Protein AF-A0A1Z4V1T2-F1 (afdb_monomer_lite)

Organism: NCBI:txid1973481

Structure (mmCIF, N/CA/C/O backbone):
data_AF-A0A1Z4V1T2-F1
#
_entry.id   AF-A0A1Z4V1T2-F1
#
loop_
_atom_site.group_PDB
_atom_site.id
_atom_site.type_symbol
_atom_site.label_atom_id
_atom_site.label_alt_id
_atom_site.label_comp_id
_atom_site.label_asym_id
_atom_site.label_entity_id
_atom_site.label_seq_id
_atom_site.pdbx_PDB_ins_code
_atom_site.Cartn_x
_atom_site.Cartn_y
_atom_site.Cartn_z
_atom_site.occupancy
_atom_site.B_iso_or_equiv
_atom_site.auth_seq_id
_atom_site.auth_comp_id
_atom_site.auth_asym_id
_atom_site.auth_atom_id
_atom_site.pdbx_PDB_model_num
ATOM 1 N N . MET A 1 1 ? -1.723 12.508 -2.563 1.00 65.19 1 MET A N 1
ATOM 2 C CA . MET A 1 1 ? -2.123 13.265 -1.363 1.00 65.19 1 MET A CA 1
ATOM 3 C C . MET A 1 1 ? -2.205 12.273 -0.220 1.00 65.19 1 MET A C 1
ATOM 5 O O . MET A 1 1 ? -2.875 11.263 -0.395 1.00 65.19 1 MET A O 1
A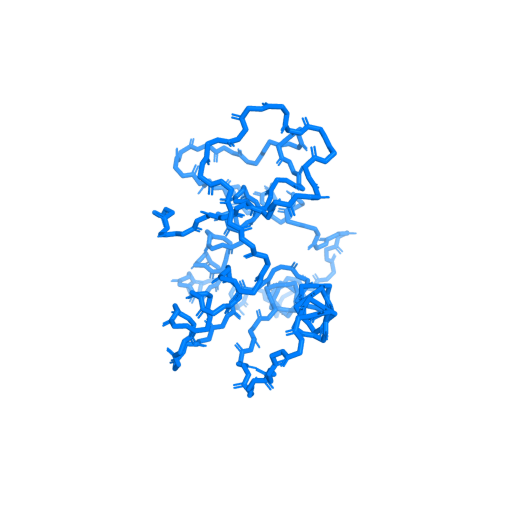TOM 9 N N . LEU A 1 2 ? -1.502 12.518 0.887 1.00 84.00 2 LEU A N 1
ATOM 10 C CA . LEU A 1 2 ? -1.651 11.725 2.109 1.00 84.00 2 LEU A CA 1
ATOM 11 C C . LEU A 1 2 ? -2.964 12.126 2.789 1.00 84.00 2 LEU A C 1
ATOM 13 O O . LEU A 1 2 ? -3.196 13.315 2.993 1.00 84.00 2 LEU A O 1
ATOM 17 N N . ILE A 1 3 ? -3.820 11.151 3.088 1.00 86.12 3 ILE A N 1
ATOM 18 C CA . ILE A 1 3 ? -5.130 11.388 3.720 1.00 86.12 3 ILE A CA 1
ATOM 19 C C . ILE A 1 3 ? -5.161 10.974 5.190 1.00 86.12 3 ILE A C 1
ATOM 21 O O . ILE A 1 3 ? -5.968 11.495 5.953 1.00 86.12 3 ILE A O 1
ATOM 25 N N . TYR A 1 4 ? -4.293 10.041 5.581 1.00 91.12 4 TYR A N 1
ATOM 26 C CA . TYR A 1 4 ? -4.231 9.508 6.930 1.00 91.12 4 TYR A CA 1
ATOM 27 C C . TYR A 1 4 ? -2.861 8.882 7.186 1.00 91.12 4 TYR A C 1
ATOM 29 O O . TYR A 1 4 ? -2.381 8.086 6.381 1.00 91.12 4 TYR A O 1
ATOM 37 N N . GLU A 1 5 ? -2.259 9.237 8.314 1.00 91.19 5 GLU A N 1
ATOM 38 C CA . GLU A 1 5 ? -1.092 8.586 8.903 1.00 91.19 5 GLU A CA 1
ATOM 39 C C . GLU A 1 5 ? -1.284 8.637 10.420 1.00 91.19 5 GLU A C 1
ATOM 41 O O . GLU A 1 5 ? -1.752 9.643 10.961 1.00 91.19 5 GLU A O 1
ATOM 46 N N . GLY A 1 6 ? -0.985 7.537 11.101 1.00 89.81 6 GLY A N 1
ATOM 47 C CA . GLY A 1 6 ? -1.229 7.405 12.527 1.00 89.81 6 GLY A CA 1
ATOM 48 C C . GLY A 1 6 ? -0.127 6.612 13.205 1.00 89.81 6 GLY A C 1
ATOM 49 O O . GLY A 1 6 ? 0.433 5.685 12.625 1.00 89.81 6 GLY A O 1
ATOM 50 N N . PHE A 1 7 ? 0.168 6.980 14.449 1.00 89.06 7 PHE A N 1
ATOM 51 C CA . PHE A 1 7 ? 1.256 6.406 15.230 1.00 89.06 7 PHE A CA 1
ATOM 52 C C . PHE A 1 7 ? 0.715 5.855 16.547 1.00 89.06 7 PHE A C 1
ATOM 54 O O . PHE A 1 7 ? -0.023 6.537 17.265 1.00 89.06 7 PHE A O 1
ATOM 61 N N . CYS A 1 8 ? 1.048 4.597 16.840 1.00 87.00 8 CYS A N 1
ATOM 62 C CA . CYS A 1 8 ? 0.552 3.898 18.020 1.00 87.00 8 CYS A CA 1
ATOM 63 C C . CYS A 1 8 ? 1.370 4.256 19.265 1.00 87.00 8 CYS A C 1
ATOM 65 O O . CYS A 1 8 ? 2.599 4.165 19.248 1.00 87.00 8 CYS A O 1
ATOM 67 N N . ASP A 1 9 ? 0.682 4.581 20.360 1.00 77.75 9 ASP A N 1
ATOM 68 C CA . ASP A 1 9 ? 1.290 4.695 21.688 1.00 77.75 9 ASP A CA 1
ATOM 69 C C . ASP A 1 9 ? 1.890 3.341 22.130 1.00 77.75 9 ASP A C 1
ATOM 71 O O . ASP A 1 9 ? 1.293 2.286 21.899 1.00 77.75 9 ASP A O 1
ATOM 75 N N . GLY A 1 10 ? 3.088 3.353 22.719 1.00 63.25 10 GLY A N 1
ATOM 76 C CA . GLY A 1 10 ? 3.754 2.160 23.265 1.00 63.25 10 GLY A CA 1
ATOM 77 C C . GLY A 1 10 ? 4.599 1.306 22.305 1.00 63.25 10 GLY A C 1
ATOM 78 O O . GLY A 1 10 ? 5.270 0.395 22.777 1.00 63.25 10 GLY A O 1
ATOM 79 N N . ASN A 1 11 ? 4.635 1.603 20.999 1.00 55.66 11 ASN A N 1
ATOM 80 C CA . ASN A 1 11 ? 5.498 0.913 20.014 1.00 55.66 11 ASN A CA 1
ATOM 81 C C . ASN A 1 11 ? 6.464 1.860 19.275 1.00 55.66 11 ASN A C 1
ATOM 83 O O . ASN A 1 11 ? 7.060 1.501 18.261 1.00 55.66 11 ASN A O 1
ATOM 87 N N . SER A 1 12 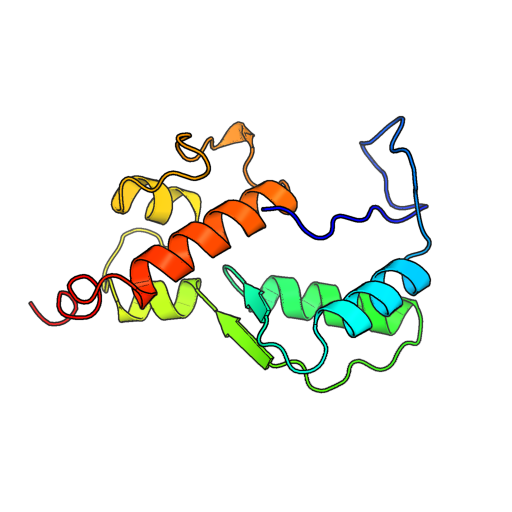? 6.667 3.073 19.790 1.00 52.88 12 SER A N 1
ATOM 88 C CA . SER A 1 12 ? 7.562 4.086 19.220 1.00 52.88 12 SER A CA 1
ATOM 89 C C . SER A 1 12 ? 9.037 3.845 19.576 1.00 52.88 12 SER A C 1
ATOM 91 O O . SER A 1 12 ? 9.748 4.773 19.973 1.00 52.88 12 SER A O 1
ATOM 93 N N . HIS A 1 13 ? 9.527 2.607 19.455 1.00 46.88 13 HIS A N 1
ATOM 94 C CA . HIS A 1 13 ? 10.964 2.343 19.537 1.00 46.88 13 HIS A CA 1
ATOM 95 C C . HIS A 1 13 ? 11.652 3.012 18.337 1.00 46.88 13 HIS A C 1
ATOM 97 O O . HIS A 1 13 ? 11.670 2.475 17.237 1.00 46.88 13 HIS A O 1
ATOM 103 N N . GLY A 1 14 ? 12.177 4.221 18.549 1.00 51.53 14 GLY A N 1
ATOM 104 C CA . GLY A 1 14 ? 12.932 4.988 17.551 1.00 51.53 14 GLY A CA 1
ATOM 105 C C . GLY A 1 14 ? 12.342 6.353 17.197 1.00 51.53 14 GLY A C 1
ATOM 106 O O . GLY A 1 14 ? 13.077 7.207 16.712 1.00 51.53 14 GLY A O 1
ATOM 107 N N . PHE A 1 15 ? 11.069 6.614 17.511 1.00 54.38 15 PHE A N 1
ATOM 108 C CA . PHE A 1 15 ? 10.454 7.921 17.273 1.00 54.38 15 PHE A CA 1
ATOM 109 C C . PHE A 1 15 ? 10.234 8.664 18.593 1.00 54.38 15 PHE A C 1
ATOM 111 O O . PHE A 1 15 ? 9.165 8.617 19.200 1.00 54.38 15 PHE A O 1
ATOM 118 N N . GLN A 1 16 ? 11.279 9.347 19.058 1.00 47.94 16 GLN A N 1
ATOM 119 C CA . GLN A 1 16 ? 11.137 10.347 20.115 1.00 47.94 16 GLN A CA 1
ATOM 120 C C . GLN A 1 16 ? 10.375 11.553 19.532 1.00 47.94 16 GLN A C 1
ATOM 122 O O . GLN A 1 16 ? 10.734 12.040 18.465 1.00 47.94 16 GLN A O 1
ATOM 127 N N . ASN A 1 17 ? 9.344 12.039 20.231 1.00 55.94 17 ASN A N 1
ATOM 128 C CA . ASN A 1 17 ? 8.542 13.226 19.873 1.00 55.94 17 ASN A CA 1
ATOM 129 C C . ASN A 1 17 ? 7.542 13.081 18.709 1.00 55.94 17 ASN A C 1
ATOM 131 O O . ASN A 1 17 ? 7.335 14.032 17.953 1.00 55.94 17 ASN A O 1
ATOM 135 N N . VAL A 1 18 ? 6.860 11.942 18.576 1.00 63.31 18 VAL A N 1
ATOM 136 C CA . VAL A 1 18 ? 5.671 11.888 17.708 1.00 63.31 18 VAL A CA 1
ATOM 137 C C . VAL A 1 18 ? 4.502 12.571 18.411 1.00 63.31 18 VAL A C 1
ATOM 139 O O . VAL A 1 18 ? 4.031 12.113 19.450 1.00 63.31 18 VAL A O 1
ATOM 142 N N . LEU A 1 19 ? 4.035 13.685 17.851 1.00 63.28 19 LEU A N 1
ATOM 143 C CA . LEU A 1 19 ? 2.797 14.331 18.282 1.00 63.28 19 LEU A CA 1
ATOM 144 C C . LEU A 1 19 ? 1.593 13.481 17.838 1.00 63.28 19 LEU A C 1
ATOM 146 O O . LEU A 1 19 ? 1.631 12.857 16.782 1.00 63.28 19 LEU A O 1
ATOM 150 N N . ASN A 1 20 ? 0.503 13.498 18.612 1.00 72.75 20 ASN A N 1
ATOM 151 C CA . ASN A 1 20 ? -0.763 12.810 18.302 1.00 72.75 20 ASN A CA 1
ATOM 152 C C . ASN A 1 20 ? -0.702 11.271 18.284 1.00 72.75 20 ASN A C 1
ATOM 154 O O . ASN A 1 20 ? -1.362 10.634 17.458 1.00 72.75 20 ASN A O 1
ATOM 158 N N . LEU A 1 21 ? 0.041 10.668 19.216 1.00 85.25 21 LEU A N 1
ATOM 159 C CA . LEU A 1 21 ? -0.057 9.230 19.474 1.00 85.25 21 LEU A CA 1
ATOM 160 C C . LEU A 1 21 ? -1.501 8.843 19.819 1.00 85.25 21 LEU A C 1
ATOM 162 O O . LEU A 1 21 ? -2.182 9.522 20.591 1.00 85.25 21 LEU A O 1
ATOM 166 N N . LYS A 1 22 ? -1.962 7.734 19.247 1.00 90.44 22 LYS A N 1
ATOM 167 C CA . LYS A 1 22 ? -3.277 7.152 19.525 1.00 90.44 22 LYS A CA 1
ATOM 168 C C . LYS A 1 22 ? -3.108 5.705 19.960 1.00 90.44 22 LYS A C 1
ATOM 170 O O . LYS A 1 22 ? -2.127 5.049 19.616 1.00 90.44 22 LYS A O 1
ATOM 175 N N . SER A 1 23 ? -4.083 5.178 20.694 1.00 92.62 23 SER A N 1
ATOM 176 C CA . SER A 1 23 ? -4.102 3.741 20.976 1.00 92.62 23 SER A CA 1
ATOM 177 C C . SER A 1 23 ? -4.253 2.947 19.672 1.00 92.62 23 SER A C 1
ATOM 179 O O . SER A 1 23 ? -4.936 3.403 18.749 1.00 92.62 23 SER A O 1
ATOM 181 N N . LEU A 1 24 ? -3.697 1.732 19.614 1.00 93.88 24 LEU A N 1
ATOM 182 C CA . LEU A 1 24 ? -3.882 0.836 18.465 1.00 93.88 24 LEU A CA 1
ATOM 183 C C . LEU A 1 24 ? -5.369 0.646 18.137 1.00 93.88 24 LEU A C 1
ATOM 185 O O . LEU A 1 24 ? -5.768 0.701 16.980 1.00 93.88 24 LEU A O 1
ATOM 189 N N . LYS A 1 25 ? -6.214 0.503 19.165 1.00 95.38 25 LYS A N 1
ATOM 190 C CA . LYS A 1 25 ? -7.662 0.343 18.991 1.00 95.38 25 LYS A CA 1
ATOM 191 C C . LYS A 1 25 ? -8.293 1.553 18.300 1.00 95.38 25 LYS A C 1
ATOM 193 O O . LYS A 1 25 ? -9.136 1.377 17.423 1.00 95.38 25 LYS A O 1
ATOM 198 N N . THR A 1 26 ? -7.881 2.766 18.671 1.00 95.38 26 THR A N 1
ATOM 199 C CA . THR A 1 26 ? -8.354 4.005 18.037 1.00 95.38 26 THR A CA 1
ATOM 200 C C . THR A 1 26 ? -7.923 4.064 16.575 1.00 95.38 26 THR A C 1
ATOM 202 O O . THR A 1 26 ? -8.766 4.298 15.716 1.00 95.38 26 THR A O 1
ATOM 205 N N . LEU A 1 27 ? -6.648 3.785 16.286 1.00 95.50 27 LEU A N 1
ATOM 206 C CA . LEU A 1 27 ? -6.115 3.787 14.920 1.00 95.50 27 LEU A CA 1
ATOM 207 C C . LEU A 1 27 ? -6.836 2.784 14.019 1.00 95.50 27 LEU A C 1
ATOM 209 O O . LEU A 1 27 ? -7.236 3.128 12.914 1.00 95.50 27 LEU A O 1
ATOM 213 N N . LEU A 1 28 ? -7.052 1.558 14.500 1.00 95.44 28 LEU A N 1
ATOM 214 C CA . LEU A 1 28 ? -7.746 0.527 13.727 1.00 95.44 28 LEU A CA 1
ATOM 215 C C . LEU A 1 28 ? -9.229 0.852 13.519 1.00 95.44 28 LEU A C 1
ATOM 217 O O . LEU A 1 28 ? -9.772 0.553 12.461 1.00 95.44 28 LEU A O 1
ATOM 221 N N . THR A 1 29 ? -9.880 1.496 14.493 1.00 95.50 29 THR A N 1
ATOM 222 C CA . THR A 1 29 ? -11.271 1.956 14.338 1.00 95.50 29 THR A CA 1
ATOM 223 C C . THR A 1 29 ? -11.368 3.043 13.264 1.00 95.50 29 THR A C 1
ATOM 225 O O . THR A 1 29 ? -12.218 2.956 12.385 1.00 95.50 29 THR A O 1
ATOM 228 N N . GLU A 1 30 ? -10.468 4.031 13.286 1.00 95.25 30 GLU A N 1
ATOM 229 C CA . GLU A 1 30 ? -10.399 5.077 12.255 1.00 95.25 30 GLU A CA 1
ATOM 230 C C . GLU A 1 30 ? -10.055 4.493 10.879 1.00 95.25 30 GLU A C 1
ATOM 232 O O . GLU A 1 30 ? -10.666 4.862 9.878 1.00 95.25 30 GLU A O 1
ATOM 237 N N . PHE A 1 31 ? -9.118 3.542 10.832 1.00 94.69 31 PHE A N 1
ATOM 238 C CA . PHE A 1 31 ? -8.766 2.809 9.621 1.00 94.69 31 PHE A CA 1
ATOM 239 C C . PHE A 1 31 ? -9.989 2.128 9.001 1.00 94.69 31 PHE A C 1
ATOM 241 O O . PHE A 1 31 ? -10.224 2.324 7.812 1.00 94.69 31 PHE A O 1
ATOM 248 N N . LEU A 1 32 ? -10.798 1.400 9.786 1.00 94.88 32 LEU A N 1
ATOM 249 C CA . LEU A 1 32 ? -12.024 0.759 9.291 1.00 94.88 32 LEU A CA 1
ATOM 250 C C . LEU A 1 32 ? -12.979 1.768 8.647 1.00 94.88 32 LEU A C 1
ATOM 252 O O . LEU A 1 32 ? -13.468 1.514 7.553 1.00 94.88 32 LEU A O 1
ATOM 256 N N . THR A 1 33 ? -13.196 2.925 9.279 1.00 93.94 33 THR A N 1
ATOM 257 C CA . THR A 1 33 ? -14.026 4.000 8.708 1.00 93.94 33 THR A CA 1
ATOM 258 C C . THR A 1 33 ? -13.455 4.531 7.392 1.00 93.94 33 THR A C 1
ATOM 260 O O . THR A 1 33 ? -14.196 4.894 6.483 1.00 93.94 33 THR A O 1
ATOM 263 N N . ILE A 1 34 ? -12.128 4.587 7.258 1.00 93.44 34 ILE A N 1
ATOM 264 C CA . ILE A 1 34 ? -11.482 5.066 6.033 1.00 93.44 34 ILE A CA 1
ATOM 265 C C . ILE A 1 34 ? -11.620 4.053 4.899 1.00 93.44 34 ILE A C 1
ATOM 267 O O . ILE A 1 34 ? -11.824 4.478 3.760 1.00 93.44 34 ILE A O 1
ATOM 271 N N . VAL A 1 35 ? -11.481 2.755 5.179 1.00 93.31 35 VAL A N 1
ATOM 272 C CA . VAL A 1 35 ? -11.464 1.691 4.158 1.00 93.31 35 VAL A CA 1
ATOM 273 C C . VAL A 1 35 ? -12.830 1.066 3.884 1.00 93.31 35 VAL A C 1
ATOM 275 O O . VAL A 1 35 ? -12.934 0.216 3.005 1.00 93.31 35 VAL A O 1
ATOM 278 N N . GLU A 1 36 ? -13.870 1.481 4.604 1.00 91.88 36 GLU A N 1
ATOM 279 C CA . GLU A 1 36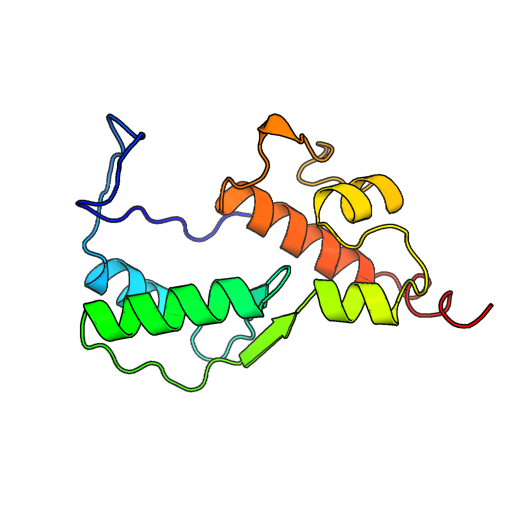 ? -15.244 1.033 4.380 1.00 91.88 36 GLU A CA 1
ATOM 280 C C . GLU A 1 36 ? -15.638 1.180 2.899 1.00 91.88 36 GLU A C 1
ATOM 282 O O . GLU A 1 36 ? -15.443 2.237 2.294 1.00 91.88 36 GLU A O 1
ATOM 287 N N . GLU A 1 37 ? -16.129 0.078 2.316 1.00 90.38 37 GLU A N 1
ATOM 288 C CA . GLU A 1 37 ? -16.523 -0.053 0.901 1.00 90.38 37 GLU A CA 1
ATOM 289 C C . GLU A 1 37 ? -15.421 0.282 -0.124 1.00 90.38 37 GLU A C 1
ATOM 291 O O . GLU A 1 37 ? -15.698 0.556 -1.294 1.00 90.38 37 GLU A O 1
ATOM 296 N N . LYS A 1 38 ? -14.149 0.244 0.288 1.00 92.75 38 LYS A N 1
ATOM 297 C CA . LYS A 1 38 ? -13.006 0.507 -0.590 1.00 92.75 38 LYS A CA 1
ATOM 298 C C . LYS A 1 38 ? -12.114 -0.709 -0.718 1.00 92.75 38 LYS A C 1
ATOM 300 O O . LYS A 1 38 ? -11.898 -1.469 0.223 1.00 92.75 38 LYS A O 1
ATOM 305 N N . LYS A 1 39 ? -11.505 -0.813 -1.894 1.00 93.50 39 LYS A N 1
ATOM 306 C CA . LYS A 1 39 ? -10.400 -1.728 -2.124 1.00 93.50 39 LYS A CA 1
ATOM 307 C C . LYS A 1 39 ? -9.095 -1.146 -1.581 1.00 93.50 39 LYS A C 1
ATOM 309 O O . LYS A 1 39 ? -8.771 0.014 -1.840 1.00 93.50 39 LYS A O 1
ATOM 314 N N . ILE A 1 40 ? -8.333 -1.966 -0.868 1.00 95.62 40 ILE A N 1
ATOM 315 C CA . ILE A 1 40 ? -7.029 -1.616 -0.310 1.00 95.62 40 ILE A CA 1
ATOM 316 C C . ILE A 1 40 ? -5.935 -2.072 -1.275 1.00 95.62 40 ILE A C 1
ATOM 318 O O . ILE A 1 40 ? -5.908 -3.219 -1.711 1.00 95.62 40 ILE A O 1
ATOM 322 N N . ILE A 1 41 ? -5.019 -1.170 -1.615 1.00 95.88 41 ILE A N 1
ATOM 323 C CA . ILE A 1 41 ? -3.919 -1.459 -2.536 1.00 95.88 41 ILE A CA 1
ATOM 324 C C . ILE A 1 41 ? -2.619 -1.536 -1.742 1.00 95.88 41 ILE A C 1
ATOM 326 O O . ILE A 1 41 ? -2.206 -0.545 -1.142 1.00 95.88 41 ILE A O 1
ATOM 330 N N . CYS A 1 42 ? -1.961 -2.691 -1.788 1.00 96.69 42 CYS A N 1
ATOM 331 C CA . CYS A 1 42 ? -0.704 -2.945 -1.088 1.00 96.69 42 CYS A CA 1
ATOM 332 C C . CYS A 1 42 ? 0.396 -3.384 -2.060 1.00 96.69 42 CYS A C 1
ATOM 334 O O . CYS A 1 42 ? 0.134 -3.948 -3.131 1.00 96.69 42 CYS A O 1
ATOM 336 N N . HIS A 1 43 ? 1.652 -3.157 -1.685 1.00 96.50 43 HIS A N 1
ATOM 337 C CA . HIS A 1 43 ? 2.796 -3.755 -2.361 1.00 96.50 43 HIS A CA 1
ATOM 338 C C . HIS A 1 43 ? 3.295 -4.926 -1.526 1.00 96.50 43 HIS A C 1
ATOM 340 O O . HIS A 1 43 ? 3.809 -4.719 -0.438 1.00 96.50 43 HIS A O 1
ATOM 346 N N . TYR A 1 44 ? 3.114 -6.146 -2.042 1.00 95.75 44 TYR A N 1
ATOM 347 C CA . TYR A 1 44 ? 3.270 -7.394 -1.285 1.00 95.75 44 TYR A CA 1
ATOM 348 C C . TYR A 1 44 ? 2.237 -7.546 -0.147 1.00 95.75 44 TYR A C 1
ATOM 350 O O . TYR A 1 44 ? 2.562 -7.632 1.034 1.00 95.75 44 TYR A O 1
ATOM 358 N N . ALA A 1 45 ? 0.959 -7.609 -0.540 1.00 95.94 45 ALA A N 1
ATOM 359 C CA . ALA A 1 45 ? -0.201 -7.538 0.354 1.00 95.94 45 ALA A CA 1
ATOM 360 C C . ALA A 1 45 ? -0.241 -8.584 1.482 1.00 95.94 45 ALA A C 1
ATOM 362 O O . ALA A 1 45 ? -0.841 -8.317 2.517 1.00 95.94 45 ALA A O 1
ATOM 363 N N . GLU A 1 46 ? 0.376 -9.757 1.309 1.00 95.44 46 GLU A N 1
ATOM 364 C CA . GLU A 1 46 ? 0.406 -10.810 2.337 1.00 95.44 46 GLU A CA 1
ATOM 365 C C . GLU A 1 46 ? 0.968 -10.288 3.668 1.00 95.44 46 GLU A C 1
ATOM 367 O O . GLU A 1 46 ? 0.366 -10.501 4.720 1.00 95.44 46 GLU A O 1
ATOM 372 N N . HIS A 1 47 ? 2.056 -9.514 3.608 1.00 92.88 47 HIS A N 1
ATOM 373 C CA . HIS A 1 47 ? 2.689 -8.944 4.793 1.00 92.88 47 HIS A CA 1
ATOM 374 C C . HIS A 1 47 ? 1.774 -7.953 5.528 1.00 92.88 47 HIS A C 1
ATOM 376 O O . HIS A 1 47 ? 1.578 -8.069 6.739 1.00 92.88 47 HIS A O 1
ATOM 382 N N . ASP A 1 48 ? 1.169 -7.012 4.796 1.00 94.38 48 ASP A N 1
ATOM 383 C CA . ASP A 1 48 ? 0.256 -6.014 5.366 1.00 94.38 48 ASP A CA 1
ATOM 384 C C . ASP A 1 48 ? -0.996 -6.667 5.969 1.00 94.38 48 ASP A C 1
ATOM 386 O O . ASP A 1 48 ? -1.439 -6.303 7.061 1.00 94.38 48 ASP A O 1
ATOM 390 N N . ILE A 1 49 ? -1.557 -7.667 5.281 1.00 95.62 49 ILE A N 1
ATOM 391 C CA . ILE A 1 49 ? -2.727 -8.421 5.744 1.00 95.62 49 ILE A CA 1
ATOM 392 C C . ILE A 1 49 ? -2.424 -9.123 7.071 1.00 95.62 49 ILE A C 1
ATOM 394 O O . ILE A 1 49 ? -3.260 -9.102 7.979 1.00 95.62 49 ILE A O 1
ATOM 398 N N . ASP A 1 50 ? -1.249 -9.734 7.209 1.00 95.69 50 ASP A N 1
ATOM 399 C CA . ASP A 1 50 ? -0.865 -10.430 8.436 1.00 95.69 50 ASP A CA 1
ATOM 400 C C . ASP A 1 50 ? -0.633 -9.464 9.605 1.00 95.69 50 ASP A C 1
ATOM 402 O O . ASP A 1 50 ? -1.121 -9.719 10.715 1.00 95.69 50 ASP A O 1
ATOM 406 N N . ILE A 1 51 ? 0.006 -8.313 9.358 1.00 94.06 51 ILE A N 1
ATOM 407 C CA . ILE A 1 51 ? 0.144 -7.237 10.353 1.00 94.06 51 ILE A CA 1
ATOM 408 C C . ILE A 1 51 ? -1.232 -6.738 10.801 1.00 94.06 51 ILE A C 1
ATOM 410 O O . ILE A 1 51 ? -1.466 -6.583 12.005 1.00 94.06 51 ILE A O 1
ATOM 414 N N . LEU A 1 52 ? -2.161 -6.514 9.866 1.00 95.25 52 LEU A N 1
ATOM 415 C CA . LEU A 1 52 ? -3.522 -6.082 10.182 1.00 95.25 52 LEU A CA 1
ATOM 416 C C . LEU A 1 52 ? -4.246 -7.140 11.018 1.00 95.25 52 LEU A C 1
ATOM 418 O O . LEU A 1 52 ? -4.730 -6.829 12.103 1.00 95.25 52 LEU A O 1
ATOM 422 N N . LYS A 1 53 ? -4.263 -8.407 10.592 1.00 95.81 53 LYS A N 1
ATOM 423 C CA . LYS A 1 53 ? -4.892 -9.499 11.358 1.00 95.81 53 LYS A CA 1
ATOM 424 C C . LYS A 1 53 ? -4.357 -9.585 12.786 1.00 95.81 53 LYS A C 1
ATOM 426 O O . LYS A 1 53 ? -5.145 -9.725 13.725 1.00 95.81 53 LYS A O 1
ATOM 431 N N . HIS A 1 54 ? -3.038 -9.499 12.960 1.00 95.94 54 HIS A N 1
ATOM 432 C CA . HIS A 1 54 ? -2.417 -9.521 14.282 1.00 95.94 54 HIS A CA 1
ATOM 433 C C . HIS A 1 54 ? -2.844 -8.313 15.123 1.00 95.94 54 HIS A C 1
ATOM 435 O O . HIS A 1 54 ? -3.269 -8.470 16.267 1.00 95.94 54 HIS A O 1
ATOM 441 N N . SER A 1 55 ? -2.805 -7.121 14.528 1.00 95.31 55 SER A N 1
ATOM 442 C CA . SER A 1 55 ? -3.139 -5.858 15.186 1.00 95.31 55 SER A CA 1
ATOM 443 C C . SER A 1 55 ? -4.604 -5.814 15.638 1.00 95.31 55 SER A C 1
ATOM 445 O O . SER A 1 55 ? -4.891 -5.433 16.771 1.00 95.31 55 SER A O 1
ATOM 447 N N . PHE A 1 56 ? -5.538 -6.279 14.802 1.00 96.75 56 PHE A N 1
ATOM 448 C CA . PHE A 1 56 ? -6.957 -6.415 15.151 1.00 96.75 56 PHE A CA 1
ATOM 449 C C . PHE A 1 56 ? -7.177 -7.413 16.292 1.00 96.75 56 PHE A C 1
ATOM 451 O O . PHE A 1 56 ? -7.894 -7.111 17.251 1.00 96.75 56 PHE A O 1
ATOM 458 N N . ARG A 1 57 ? -6.508 -8.574 16.232 1.00 96.50 57 ARG A N 1
ATOM 459 C CA . ARG A 1 57 ? -6.552 -9.582 17.301 1.00 96.50 57 ARG A CA 1
ATOM 460 C C . ARG A 1 57 ? -6.044 -9.014 18.628 1.00 96.50 57 ARG A C 1
ATOM 462 O O . ARG A 1 57 ? -6.672 -9.262 19.653 1.00 96.50 57 ARG A O 1
ATOM 469 N N . GLN A 1 58 ? -4.955 -8.246 18.611 1.00 95.62 58 GLN A N 1
ATOM 470 C CA . GLN A 1 58 ? -4.340 -7.667 19.810 1.00 95.62 58 GLN A CA 1
ATOM 471 C C 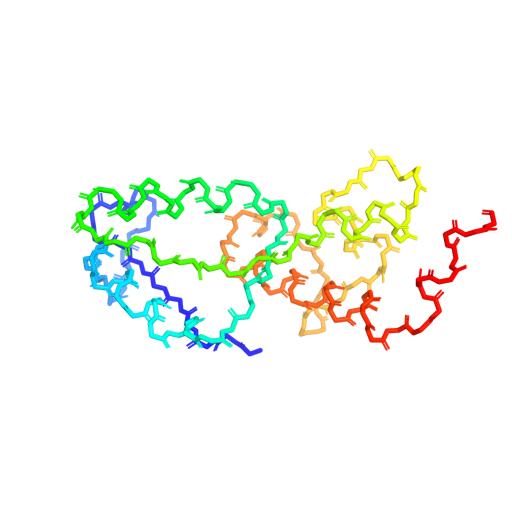. GLN A 1 58 ? -5.309 -6.775 20.602 1.00 95.62 58 GLN A C 1
ATOM 473 O O . GLN A 1 58 ? -5.260 -6.757 21.830 1.00 95.62 58 GLN A O 1
ATOM 478 N N . VAL A 1 59 ? -6.203 -6.052 19.922 1.00 96.12 59 VAL A N 1
ATOM 479 C CA . VAL A 1 59 ? -7.161 -5.131 20.565 1.00 96.12 59 VAL A CA 1
ATOM 480 C C . VAL A 1 59 ? -8.588 -5.680 20.655 1.00 96.12 59 VAL A C 1
ATOM 482 O O . VAL A 1 59 ? -9.494 -4.962 21.088 1.00 96.12 59 VAL A O 1
ATOM 485 N N . GLY A 1 60 ? -8.801 -6.933 20.239 1.00 95.94 60 GLY A N 1
ATOM 486 C CA . GLY A 1 60 ? -10.109 -7.588 20.252 1.00 95.94 60 GLY A CA 1
ATOM 487 C C . GLY A 1 60 ? -11.136 -6.956 19.307 1.00 95.94 60 GLY A C 1
ATOM 488 O O . GLY A 1 60 ? -12.326 -6.979 19.615 1.00 95.94 60 GLY A O 1
ATOM 489 N N . LEU A 1 61 ? -10.699 -6.360 18.191 1.00 95.56 61 LEU A N 1
ATOM 490 C CA . LEU A 1 61 ? -11.600 -5.844 17.156 1.00 95.56 61 LEU A CA 1
ATOM 491 C C . LEU A 1 61 ? -11.868 -6.920 16.089 1.00 95.56 61 LEU A C 1
ATOM 493 O O . LEU A 1 61 ? -10.934 -7.622 15.691 1.00 95.56 61 LEU A O 1
ATOM 497 N N . PRO A 1 62 ? -13.110 -7.050 15.587 1.00 91.44 62 PRO A N 1
ATOM 498 C CA . PRO A 1 62 ? -13.390 -7.916 14.451 1.00 91.44 62 PRO A CA 1
ATOM 499 C C . PRO A 1 62 ? -12.781 -7.320 13.177 1.00 91.44 62 PRO A C 1
ATOM 501 O O . PRO A 1 62 ? -12.961 -6.139 12.883 1.00 91.44 62 PRO A O 1
ATOM 504 N N . LEU A 1 63 ? -12.076 -8.147 12.408 1.00 87.44 63 LEU A N 1
ATOM 505 C CA . LEU A 1 63 ? -11.666 -7.792 11.054 1.00 87.44 63 LEU A CA 1
ATOM 506 C C . LEU A 1 63 ? -12.789 -8.212 10.101 1.00 87.44 63 LEU A C 1
ATOM 508 O O . LEU A 1 63 ? -13.034 -9.404 9.919 1.00 87.44 63 LEU A O 1
ATOM 512 N N . HIS A 1 64 ? -13.497 -7.236 9.537 1.00 83.06 64 HIS A N 1
ATOM 513 C CA . HIS A 1 64 ? -14.482 -7.481 8.483 1.00 83.06 64 HIS A CA 1
ATOM 514 C C . HIS A 1 64 ? -13.783 -7.908 7.182 1.00 83.06 64 HIS A C 1
ATOM 516 O O . HIS A 1 64 ? -12.569 -7.748 7.047 1.00 83.06 64 HIS A O 1
ATOM 522 N N . ASN A 1 65 ? -14.533 -8.453 6.220 1.00 85.81 65 ASN A N 1
ATOM 523 C CA . ASN A 1 65 ? -13.980 -8.784 4.906 1.00 85.81 65 ASN A CA 1
ATOM 524 C C . ASN A 1 65 ? -13.519 -7.501 4.203 1.00 85.81 65 ASN A C 1
ATOM 526 O O . ASN A 1 65 ? -14.332 -6.762 3.656 1.00 85.81 65 ASN A O 1
ATOM 530 N N . LEU A 1 66 ? -12.213 -7.251 4.242 1.00 92.69 66 LEU A N 1
ATOM 531 C CA . LEU A 1 66 ? -11.547 -6.206 3.478 1.00 92.69 66 LEU A CA 1
ATOM 532 C C . LEU A 1 66 ? -11.089 -6.787 2.140 1.00 92.69 66 LEU A C 1
ATOM 534 O O . LEU A 1 66 ? -10.566 -7.902 2.087 1.00 92.69 66 LEU A O 1
ATOM 538 N N . GLU A 1 67 ? -11.273 -6.026 1.066 1.00 94.12 67 GLU A N 1
ATOM 539 C CA . GLU A 1 67 ? -10.802 -6.400 -0.264 1.00 94.12 67 GLU A CA 1
ATOM 540 C C . GLU A 1 67 ? -9.416 -5.798 -0.514 1.00 94.12 67 GLU A C 1
ATOM 542 O O . GLU A 1 67 ? -9.204 -4.605 -0.292 1.00 94.12 67 GLU A O 1
ATOM 547 N N . PHE A 1 68 ? -8.478 -6.615 -0.997 1.00 95.12 68 PHE A N 1
ATOM 548 C CA . PHE A 1 68 ? -7.106 -6.201 -1.282 1.00 95.12 68 PHE A CA 1
ATOM 549 C C . PHE A 1 68 ? -6.730 -6.495 -2.737 1.00 95.12 68 PHE A C 1
ATOM 551 O O . PHE A 1 68 ? -6.978 -7.600 -3.214 1.00 95.12 68 PHE A O 1
ATOM 558 N N . ASP A 1 69 ? -6.040 -5.560 -3.396 1.00 95.56 69 ASP A N 1
ATOM 559 C CA . ASP A 1 69 ? -5.240 -5.846 -4.594 1.00 95.56 69 ASP A CA 1
ATOM 560 C C . ASP A 1 69 ? -3.747 -5.769 -4.248 1.00 95.56 69 ASP A C 1
ATOM 562 O O . ASP A 1 69 ? -3.274 -4.864 -3.549 1.00 95.56 69 ASP A O 1
ATOM 566 N N . CYS A 1 70 ? -2.981 -6.712 -4.794 1.00 96.81 70 CYS A N 1
ATOM 567 C CA . CYS A 1 70 ? -1.542 -6.793 -4.592 1.00 96.81 70 CYS A CA 1
ATOM 568 C C . CYS A 1 70 ? -0.799 -6.304 -5.835 1.00 96.81 70 CYS A C 1
ATOM 570 O O . CYS A 1 70 ? -0.731 -6.995 -6.853 1.00 96.81 70 CYS A O 1
ATOM 572 N N . THR A 1 71 ? -0.164 -5.138 -5.735 1.00 97.00 71 THR A N 1
ATOM 573 C CA . THR A 1 71 ? 0.601 -4.565 -6.853 1.00 97.00 71 THR A CA 1
ATOM 574 C C . THR A 1 71 ? 1.806 -5.411 -7.246 1.00 97.00 71 THR A C 1
ATOM 576 O O . THR A 1 71 ? 2.215 -5.379 -8.398 1.00 97.00 71 THR A O 1
ATOM 579 N N . TRP A 1 72 ? 2.352 -6.209 -6.328 1.00 97.56 72 TRP A N 1
ATOM 580 C CA . TRP A 1 72 ? 3.439 -7.141 -6.633 1.00 97.56 72 TRP A CA 1
ATOM 581 C C . TRP A 1 72 ? 2.985 -8.281 -7.554 1.00 97.56 72 TRP A C 1
ATOM 583 O O . TRP A 1 72 ? 3.717 -8.650 -8.467 1.00 97.56 72 TRP A O 1
ATOM 593 N N . ILE A 1 73 ? 1.766 -8.804 -7.359 1.00 96.00 73 ILE A N 1
ATOM 594 C CA . ILE A 1 73 ? 1.181 -9.815 -8.257 1.00 96.00 73 ILE A CA 1
ATOM 595 C C . ILE A 1 73 ? 0.893 -9.171 -9.614 1.00 96.00 73 ILE A C 1
ATOM 597 O O . ILE A 1 73 ? 1.378 -9.657 -10.629 1.00 96.00 73 ILE A O 1
ATOM 601 N N . LEU A 1 74 ? 0.231 -8.008 -9.616 1.00 94.38 74 LEU A N 1
ATOM 602 C CA . LEU A 1 74 ? -0.036 -7.256 -10.846 1.00 94.38 74 LEU A CA 1
ATOM 603 C C . LEU A 1 74 ? 1.251 -6.960 -11.634 1.00 94.38 74 LEU A C 1
ATOM 605 O O . LEU A 1 74 ? 1.261 -7.050 -12.857 1.00 94.38 74 LEU A O 1
ATOM 609 N N . ALA A 1 75 ? 2.349 -6.635 -10.947 1.00 95.31 75 ALA A N 1
ATOM 610 C CA . ALA A 1 75 ? 3.641 -6.390 -11.578 1.00 95.31 75 ALA A CA 1
ATOM 611 C C . ALA A 1 75 ? 4.195 -7.634 -12.280 1.00 95.31 75 ALA A C 1
ATOM 613 O O . ALA A 1 75 ? 4.749 -7.510 -13.368 1.00 95.31 75 ALA A O 1
ATOM 614 N N . LYS A 1 76 ? 4.049 -8.816 -11.673 1.00 95.38 76 LYS A N 1
ATOM 615 C CA . LYS A 1 76 ? 4.474 -10.088 -12.274 1.00 95.38 76 LYS A CA 1
ATOM 616 C C . LYS A 1 76 ? 3.682 -10.427 -13.522 1.00 95.38 76 LYS A C 1
ATOM 618 O O . LYS A 1 76 ? 4.277 -10.866 -14.500 1.00 95.38 76 LYS A O 1
ATOM 623 N N . ASP A 1 77 ? 2.380 -10.176 -13.482 1.00 92.81 77 ASP A N 1
ATOM 624 C CA . ASP A 1 77 ? 1.499 -10.416 -14.619 1.00 92.81 77 ASP A CA 1
ATOM 625 C C . ASP A 1 77 ? 1.804 -9.443 -15.770 1.00 92.81 77 ASP A C 1
ATOM 627 O O . ASP A 1 77 ? 1.831 -9.842 -16.930 1.00 92.81 77 ASP A O 1
ATOM 631 N N . CYS A 1 78 ? 2.087 -8.171 -15.459 1.00 91.75 78 CYS A N 1
ATOM 632 C CA . CYS A 1 78 ? 2.389 -7.149 -16.469 1.00 91.75 78 CYS A CA 1
ATOM 633 C C . CYS A 1 78 ? 3.813 -7.245 -17.034 1.00 91.75 78 CYS A C 1
ATOM 635 O O . CYS A 1 78 ? 4.042 -6.923 -18.197 1.00 91.75 78 CYS A O 1
ATOM 637 N N . PHE A 1 79 ? 4.784 -7.634 -16.210 1.00 92.56 79 PHE A N 1
ATOM 638 C CA . PHE A 1 79 ? 6.203 -7.630 -16.556 1.00 92.56 79 PHE A CA 1
ATOM 639 C C . PHE A 1 79 ? 6.822 -8.979 -16.192 1.00 92.56 79 PHE A C 1
ATOM 641 O O . PHE A 1 79 ? 7.499 -9.088 -15.164 1.00 92.56 79 PHE A O 1
ATOM 648 N N . PRO A 1 80 ? 6.588 -10.038 -16.981 1.00 92.19 80 PRO A N 1
ATOM 649 C CA . PRO A 1 80 ? 7.167 -11.341 -16.692 1.00 92.19 80 PRO A CA 1
ATOM 650 C C . PRO A 1 80 ? 8.702 -11.294 -16.795 1.00 92.19 80 PRO A C 1
ATOM 652 O O . PRO A 1 80 ? 9.262 -10.586 -17.628 1.00 92.19 80 PRO A O 1
ATOM 655 N N . ASN A 1 81 ? 9.384 -12.096 -15.972 1.00 93.50 81 ASN A N 1
ATOM 656 C CA . ASN A 1 81 ? 10.840 -12.316 -16.011 1.00 93.50 81 ASN A CA 1
ATOM 657 C C . ASN A 1 81 ? 11.730 -11.129 -15.596 1.00 93.50 81 ASN A C 1
ATOM 659 O O . ASN A 1 81 ? 12.881 -11.043 -16.027 1.00 93.50 81 ASN A O 1
ATOM 663 N N . LEU A 1 82 ? 11.243 -10.232 -14.736 1.00 95.94 82 LEU A N 1
ATOM 664 C CA . LEU A 1 82 ? 12.121 -9.252 -14.094 1.00 95.94 82 LEU A CA 1
ATOM 665 C C . LEU A 1 82 ? 12.997 -9.915 -13.023 1.00 95.94 82 LEU A C 1
ATOM 667 O O . LEU A 1 82 ? 12.589 -10.872 -12.364 1.00 95.94 82 LEU A O 1
ATOM 671 N N . GLU A 1 83 ? 14.190 -9.359 -12.805 1.00 96.19 83 GLU A N 1
ATOM 672 C CA . GLU A 1 83 ? 15.125 -9.830 -11.770 1.00 96.19 83 GLU A CA 1
ATOM 673 C C . GLU A 1 83 ? 14.570 -9.639 -10.351 1.00 96.19 83 GLU A C 1
ATOM 675 O O . GLU A 1 83 ? 14.944 -10.349 -9.418 1.00 96.19 83 GLU A O 1
ATOM 680 N N . SER A 1 84 ? 13.679 -8.663 -10.174 1.00 97.62 84 SER A N 1
ATOM 681 C CA . SER A 1 84 ? 13.024 -8.361 -8.910 1.00 97.62 84 SER A CA 1
ATOM 682 C C . SER A 1 84 ? 11.683 -7.678 -9.155 1.00 97.62 84 SER A C 1
ATOM 684 O O . SER A 1 84 ? 11.445 -7.062 -10.191 1.00 97.62 84 SER A O 1
ATOM 686 N N . TYR A 1 85 ? 10.815 -7.762 -8.153 1.00 97.50 85 TYR A N 1
ATOM 687 C CA . TYR A 1 85 ? 9.528 -7.073 -8.109 1.00 97.50 85 TYR A CA 1
ATOM 688 C C . TYR A 1 85 ? 9.405 -6.211 -6.851 1.00 97.50 85 TYR A C 1
ATOM 690 O O . TYR A 1 85 ? 8.297 -5.902 -6.426 1.00 97.50 85 TYR A O 1
ATOM 698 N N . SER A 1 86 ? 10.529 -5.845 -6.225 1.00 97.25 86 SER A N 1
ATOM 699 C CA . SER A 1 86 ? 10.513 -4.890 -5.117 1.00 97.25 86 SER A CA 1
ATOM 700 C C . SER A 1 86 ? 10.045 -3.515 -5.593 1.00 97.25 86 SER A C 1
ATOM 702 O O . SER A 1 86 ? 10.257 -3.132 -6.748 1.00 97.25 86 SER A O 1
ATOM 704 N N . LEU A 1 87 ? 9.448 -2.742 -4.685 1.00 97.12 87 LEU A N 1
ATOM 705 C CA . LEU A 1 87 ? 8.959 -1.400 -4.994 1.00 97.12 87 LEU A CA 1
ATOM 706 C C . LEU A 1 87 ? 10.080 -0.492 -5.515 1.00 97.12 87 LEU A C 1
ATOM 708 O O . LEU A 1 87 ? 9.868 0.261 -6.464 1.00 97.12 87 LEU A O 1
ATOM 712 N N . GLU A 1 88 ? 11.285 -0.609 -4.951 1.00 97.38 88 GLU A N 1
ATOM 713 C CA . GLU A 1 88 ? 12.477 0.094 -5.432 1.00 97.38 88 GLU A CA 1
ATOM 714 C C . GLU A 1 88 ? 12.814 -0.291 -6.877 1.00 97.38 88 GLU A C 1
ATOM 716 O O . GLU A 1 88 ? 12.994 0.589 -7.724 1.00 97.38 88 GLU A O 1
ATOM 721 N N . TYR A 1 89 ? 12.896 -1.595 -7.167 1.00 97.94 89 TYR A N 1
ATOM 722 C CA . TYR A 1 89 ? 13.260 -2.087 -8.493 1.00 97.94 89 TYR A CA 1
ATOM 723 C C . TYR A 1 89 ? 12.246 -1.626 -9.538 1.00 97.94 89 TYR A C 1
ATOM 725 O O . TYR A 1 89 ? 12.624 -1.021 -10.538 1.00 97.94 89 TYR A O 1
ATOM 733 N N . LEU A 1 90 ? 10.954 -1.831 -9.275 1.00 97.50 90 LEU A N 1
ATOM 734 C CA . LEU A 1 90 ? 9.873 -1.437 -10.179 1.00 97.50 90 LEU A CA 1
ATOM 735 C C . LEU A 1 90 ? 9.817 0.081 -10.375 1.00 97.50 90 LEU A C 1
ATOM 737 O O . LEU A 1 90 ? 9.577 0.556 -11.487 1.00 97.50 90 LEU A O 1
ATOM 741 N N . SER A 1 91 ? 10.099 0.856 -9.324 1.00 97.06 91 SER A N 1
ATOM 742 C CA . SER A 1 91 ? 10.175 2.314 -9.428 1.00 97.06 91 SER A CA 1
ATOM 743 C C . SER A 1 91 ? 11.309 2.761 -10.349 1.00 97.06 91 SER A C 1
ATOM 745 O O . SER A 1 91 ? 11.111 3.667 -11.157 1.00 97.06 91 SER A O 1
ATOM 747 N N . LYS A 1 92 ? 12.482 2.119 -10.276 1.00 96.38 92 LYS A N 1
ATOM 748 C CA . LYS A 1 92 ? 13.599 2.391 -11.194 1.00 96.38 92 LYS A CA 1
ATOM 749 C C . LYS A 1 92 ? 13.279 1.931 -12.616 1.00 96.38 92 LYS A C 1
ATOM 751 O O . LYS A 1 92 ? 13.446 2.715 -13.546 1.00 96.38 92 LYS A O 1
ATOM 756 N N . TYR A 1 93 ? 12.769 0.708 -12.769 1.00 95.38 93 TYR A N 1
ATOM 757 C CA . TYR A 1 93 ? 12.421 0.100 -14.056 1.00 95.38 93 TYR A CA 1
ATOM 758 C C . TYR A 1 93 ? 11.443 0.968 -14.859 1.00 95.38 93 TYR A C 1
ATOM 760 O O . TYR A 1 93 ? 11.642 1.200 -16.047 1.00 95.38 93 TYR A O 1
ATOM 768 N N . LEU A 1 94 ? 10.427 1.526 -14.195 1.00 94.31 94 LEU A N 1
ATOM 769 C CA . LEU A 1 94 ? 9.422 2.378 -14.833 1.00 94.31 94 LEU A CA 1
ATOM 770 C C . LEU A 1 94 ? 9.751 3.877 -14.812 1.00 94.31 94 LEU A C 1
ATOM 772 O O . LEU A 1 94 ? 8.897 4.683 -15.197 1.00 94.31 94 LEU A O 1
ATOM 776 N N . ASN A 1 95 ? 10.943 4.272 -14.347 1.00 95.00 95 ASN A N 1
ATOM 777 C CA . ASN A 1 95 ? 11.319 5.678 -14.151 1.00 95.00 95 ASN A CA 1
ATOM 778 C C . ASN A 1 95 ? 10.246 6.451 -13.344 1.00 95.00 95 ASN A C 1
ATOM 780 O O . ASN A 1 95 ? 9.892 7.592 -13.660 1.00 95.00 95 ASN A O 1
ATOM 784 N N . LEU A 1 96 ? 9.674 5.789 -12.331 1.00 95.69 96 LEU A N 1
ATOM 785 C CA . LEU A 1 96 ? 8.518 6.246 -11.569 1.00 95.69 96 LEU A CA 1
ATOM 786 C C . LEU A 1 96 ? 8.876 7.449 -10.695 1.00 95.69 96 LEU A C 1
ATOM 788 O O . LEU A 1 96 ? 9.917 7.477 -10.036 1.00 95.69 96 LEU A O 1
ATOM 792 N N . ARG A 1 97 ? 7.970 8.430 -10.649 1.00 94.75 97 ARG A N 1
ATOM 793 C CA . ARG A 1 97 ? 8.086 9.601 -9.777 1.00 94.75 97 ARG A CA 1
ATOM 794 C C . ARG A 1 97 ? 6.844 9.769 -8.913 1.00 94.75 97 ARG A C 1
ATOM 796 O O . ARG A 1 97 ? 5.723 9.728 -9.423 1.00 94.75 97 ARG A O 1
ATOM 803 N N . ALA A 1 98 ? 7.061 10.055 -7.636 1.00 93.19 98 ALA A N 1
ATOM 804 C CA . ALA A 1 98 ? 6.044 10.552 -6.721 1.00 93.19 98 ALA A CA 1
ATOM 805 C C . ALA A 1 98 ? 6.365 12.011 -6.389 1.00 93.19 98 ALA A C 1
ATOM 807 O O . ALA A 1 98 ? 7.483 12.318 -5.990 1.00 93.19 98 ALA A O 1
ATOM 808 N N . TYR A 1 99 ? 5.418 12.926 -6.612 1.00 90.31 99 TYR A N 1
ATOM 809 C CA . TYR A 1 99 ? 5.612 14.371 -6.388 1.00 90.31 99 TYR A CA 1
ATOM 810 C C . TYR A 1 99 ? 6.922 14.927 -6.989 1.00 90.31 99 TYR A C 1
ATOM 812 O O . TYR A 1 99 ? 7.659 15.668 -6.347 1.00 90.31 99 TYR A O 1
ATOM 820 N N . ASN A 1 100 ? 7.222 14.544 -8.234 1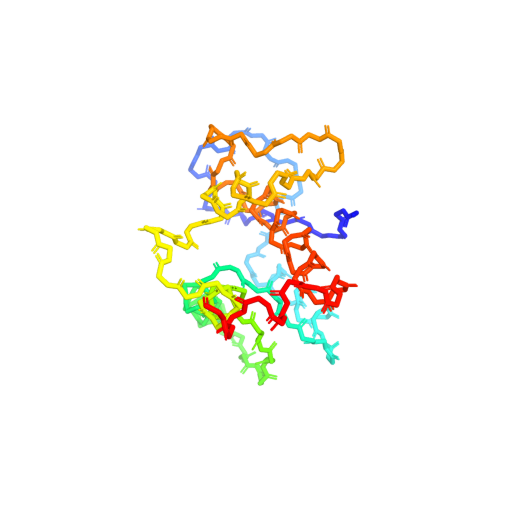.00 90.50 100 ASN A N 1
ATOM 821 C CA . ASN A 1 100 ? 8.448 14.892 -8.968 1.00 90.50 100 ASN A CA 1
ATOM 822 C C . ASN A 1 100 ? 9.767 14.360 -8.371 1.00 90.50 100 ASN A C 1
ATOM 824 O O . ASN A 1 100 ? 10.834 14.739 -8.850 1.00 90.50 100 ASN A O 1
ATOM 828 N N . GLN A 1 101 ? 9.716 13.447 -7.403 1.00 93.75 101 GLN A N 1
ATOM 829 C CA . GLN A 1 101 ? 10.886 12.793 -6.822 1.00 93.75 101 GLN A CA 1
ATOM 830 C C . GLN A 1 101 ? 10.959 11.321 -7.231 1.00 93.75 101 GLN A C 1
ATOM 832 O O . GLN A 1 101 ? 9.940 10.639 -7.349 1.00 93.75 101 GLN A O 1
ATOM 837 N N . TYR A 1 102 ? 12.181 10.845 -7.456 1.00 96.75 102 TYR A N 1
ATOM 838 C CA . TYR A 1 102 ? 12.470 9.431 -7.679 1.00 96.75 102 TYR A CA 1
ATOM 839 C C . TYR A 1 102 ? 12.456 8.638 -6.377 1.00 96.75 102 TYR A C 1
ATOM 841 O O . TYR A 1 102 ? 12.542 9.214 -5.292 1.00 96.75 102 TYR A O 1
ATOM 849 N N . PHE A 1 103 ? 12.371 7.313 -6.501 1.00 96.56 103 PHE A N 1
ATOM 850 C CA . PHE A 1 103 ? 12.496 6.421 -5.355 1.00 96.56 103 PHE A CA 1
ATOM 851 C C . PHE A 1 103 ? 13.881 6.570 -4.709 1.00 96.56 103 PHE A C 1
ATOM 853 O O . PHE A 1 103 ? 14.907 6.510 -5.388 1.00 96.56 103 PHE A O 1
ATOM 860 N N . LEU A 1 104 ? 13.895 6.752 -3.395 1.00 96.19 104 LEU A N 1
ATOM 861 C CA . LEU A 1 104 ? 15.066 6.954 -2.560 1.00 96.19 104 LEU A CA 1
ATOM 862 C C . LEU A 1 104 ? 15.215 5.729 -1.648 1.00 96.19 104 LEU A C 1
ATOM 864 O O . LEU A 1 104 ? 14.401 5.554 -0.741 1.00 96.19 104 LEU A O 1
ATOM 868 N N . PRO A 1 105 ? 16.238 4.879 -1.853 1.00 93.00 105 PRO A N 1
ATOM 869 C CA . PRO A 1 105 ? 16.385 3.631 -1.098 1.00 93.00 105 PRO A CA 1
ATOM 870 C C . PRO A 1 105 ? 16.499 3.829 0.417 1.00 93.00 105 PRO A C 1
ATOM 872 O O . PRO A 1 105 ? 16.045 2.995 1.187 1.00 93.00 105 PRO A O 1
ATOM 875 N N . ASN A 1 106 ? 17.054 4.958 0.862 1.00 93.88 106 ASN A N 1
ATOM 876 C CA . ASN A 1 106 ? 17.170 5.297 2.281 1.00 93.88 106 ASN A CA 1
ATOM 877 C C . ASN A 1 106 ? 15.837 5.687 2.946 1.00 93.88 106 ASN A C 1
ATOM 879 O O . ASN A 1 106 ? 15.794 5.793 4.167 1.00 93.88 106 ASN A O 1
ATOM 883 N N . MET A 1 107 ? 14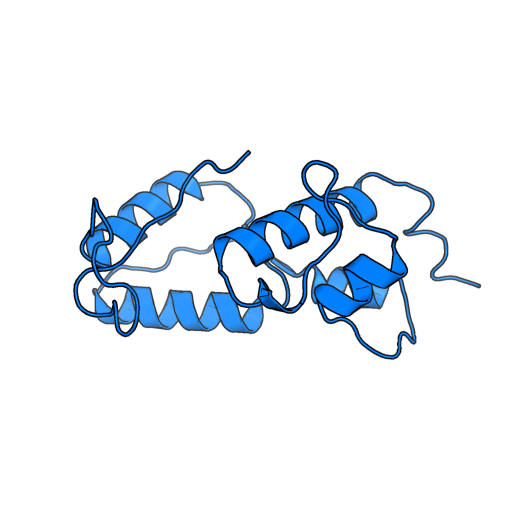.782 5.929 2.163 1.00 91.88 107 MET A N 1
ATOM 884 C CA . MET A 1 107 ? 13.428 6.212 2.653 1.00 91.88 107 MET A CA 1
ATOM 885 C C . MET A 1 107 ? 12.523 4.971 2.610 1.00 91.88 107 MET A C 1
ATOM 887 O O . MET A 1 107 ? 11.411 5.017 3.142 1.00 91.88 107 MET A O 1
ATOM 891 N N . ALA A 1 108 ? 12.984 3.877 1.988 1.00 88.75 108 ALA A N 1
ATOM 892 C CA . ALA A 1 108 ? 12.261 2.611 1.940 1.00 88.75 108 ALA A CA 1
ATOM 893 C C . ALA A 1 108 ? 11.945 2.109 3.356 1.00 88.75 108 ALA A C 1
ATOM 895 O O . ALA A 1 108 ? 12.680 2.401 4.302 1.00 88.75 108 ALA A O 1
ATOM 896 N N . HIS A 1 109 ? 10.852 1.356 3.498 1.00 86.88 109 HIS A N 1
ATOM 897 C CA . HIS A 1 109 ? 10.332 0.868 4.783 1.00 86.88 109 HIS A CA 1
ATOM 898 C C . HIS A 1 109 ? 9.731 1.950 5.688 1.00 86.88 109 HIS A C 1
ATOM 900 O O . HIS A 1 109 ? 9.230 1.647 6.772 1.00 86.88 109 HIS A O 1
ATOM 906 N N . THR A 1 110 ? 9.703 3.209 5.242 1.00 91.00 110 THR A N 1
ATOM 907 C CA . THR A 1 110 ? 8.813 4.211 5.831 1.00 91.00 110 THR A CA 1
ATOM 908 C C . THR A 1 110 ? 7.413 3.987 5.270 1.00 91.00 110 THR A C 1
ATOM 910 O O . THR A 1 110 ? 7.194 4.162 4.073 1.00 91.00 110 THR A O 1
ATOM 913 N N . ALA A 1 111 ? 6.450 3.633 6.124 1.00 90.50 111 ALA A N 1
ATOM 914 C CA . ALA A 1 111 ? 5.114 3.211 5.689 1.00 90.50 111 ALA A CA 1
ATOM 915 C C . ALA A 1 111 ? 4.426 4.209 4.734 1.00 90.50 111 ALA A C 1
ATOM 917 O O . ALA A 1 111 ? 3.909 3.818 3.689 1.00 90.50 111 ALA A O 1
ATOM 918 N N . SER A 1 112 ? 4.461 5.511 5.036 1.00 92.44 112 SER A N 1
ATOM 919 C CA . SER A 1 112 ? 3.872 6.545 4.170 1.00 92.44 112 SER A CA 1
ATOM 920 C C . SER A 1 112 ? 4.615 6.734 2.847 1.00 92.44 112 SER A C 1
ATOM 922 O O . SER A 1 112 ? 3.994 7.061 1.826 1.00 92.44 112 SER A O 1
ATOM 924 N N . TYR A 1 113 ? 5.927 6.501 2.836 1.00 94.31 113 TYR A N 1
ATOM 925 C CA . TYR A 1 113 ? 6.740 6.538 1.626 1.00 94.31 113 TYR A CA 1
ATOM 926 C C . TYR A 1 113 ? 6.389 5.372 0.697 1.00 94.31 113 TYR A C 1
ATOM 928 O O . TYR A 1 113 ? 6.045 5.590 -0.469 1.00 94.31 113 TYR A O 1
ATOM 936 N N . ASP A 1 114 ? 6.368 4.153 1.237 1.00 95.06 114 ASP A N 1
ATOM 937 C CA . ASP A 1 114 ? 6.033 2.946 0.484 1.00 95.06 114 ASP A CA 1
ATOM 938 C C . ASP A 1 114 ? 4.580 2.987 -0.013 1.00 95.06 114 ASP A C 1
ATOM 940 O O . ASP A 1 114 ? 4.317 2.680 -1.178 1.00 95.06 114 ASP A O 1
ATOM 944 N N . ALA A 1 115 ? 3.634 3.479 0.797 1.00 95.31 115 ALA A N 1
ATOM 945 C CA . ALA A 1 115 ? 2.248 3.691 0.375 1.00 95.31 115 ALA A CA 1
ATOM 946 C C . ALA A 1 115 ? 2.140 4.699 -0.785 1.00 95.31 115 ALA A C 1
ATOM 948 O O . ALA A 1 115 ? 1.393 4.487 -1.745 1.00 95.31 115 ALA A O 1
ATOM 949 N N . THR A 1 116 ? 2.923 5.782 -0.740 1.00 95.81 116 THR A N 1
ATOM 950 C CA . THR A 1 116 ? 2.960 6.784 -1.812 1.00 95.81 116 THR A CA 1
ATOM 951 C C . THR A 1 116 ? 3.454 6.169 -3.120 1.00 95.81 116 THR A C 1
ATOM 953 O O . THR A 1 116 ? 2.800 6.311 -4.157 1.00 95.81 116 THR A O 1
ATOM 956 N N . PHE A 1 117 ? 4.584 5.464 -3.095 1.00 97.00 117 PHE A N 1
ATOM 957 C CA . PHE A 1 117 ? 5.125 4.841 -4.303 1.00 97.00 117 PHE A CA 1
ATOM 958 C C . PHE A 1 117 ? 4.251 3.693 -4.807 1.00 97.00 117 PHE A C 1
ATOM 960 O O . PHE A 1 117 ? 4.071 3.575 -6.017 1.00 97.00 117 PHE A O 1
ATOM 967 N N . THR A 1 118 ? 3.613 2.933 -3.915 1.00 96.94 118 THR A N 1
ATOM 968 C CA . THR A 1 118 ? 2.613 1.915 -4.274 1.00 96.94 118 THR A CA 1
ATOM 969 C C . THR A 1 118 ? 1.446 2.530 -5.045 1.00 96.94 118 THR A C 1
ATOM 971 O O . THR A 1 118 ? 1.079 2.028 -6.106 1.00 96.94 118 THR A O 1
ATOM 974 N N . TYR A 1 119 ? 0.901 3.659 -4.579 1.00 95.38 119 TYR A N 1
ATOM 975 C CA . TYR A 1 119 ? -0.165 4.380 -5.282 1.00 95.38 119 TYR A CA 1
ATOM 976 C C . TYR A 1 119 ? 0.271 4.851 -6.676 1.00 95.38 119 TYR A C 1
ATOM 978 O O . TYR A 1 119 ? -0.447 4.659 -7.661 1.00 95.38 119 TYR A O 1
ATOM 986 N N . HIS A 1 120 ? 1.452 5.465 -6.778 1.00 95.44 120 HIS A N 1
ATOM 987 C CA . HIS A 1 120 ? 1.973 5.941 -8.058 1.00 95.44 120 HIS A CA 1
ATOM 988 C C . HIS A 1 120 ? 2.256 4.787 -9.026 1.00 95.44 120 HIS A C 1
ATOM 990 O O . HIS A 1 120 ? 1.942 4.900 -10.212 1.00 95.44 120 HIS A O 1
ATOM 996 N N . PHE A 1 121 ? 2.785 3.673 -8.522 1.00 96.38 121 PHE A N 1
ATOM 997 C CA . PHE A 1 121 ? 3.020 2.463 -9.296 1.00 96.38 121 PHE A CA 1
ATOM 998 C C . PHE A 1 121 ? 1.708 1.858 -9.801 1.00 96.38 121 PHE A C 1
ATOM 1000 O O . PHE A 1 121 ? 1.558 1.668 -11.006 1.00 96.38 121 PHE A O 1
ATOM 1007 N N . TYR A 1 122 ? 0.727 1.652 -8.915 1.00 95.19 122 TYR A N 1
ATOM 1008 C CA . TYR A 1 122 ? -0.596 1.136 -9.274 1.00 95.19 122 TYR A CA 1
ATOM 1009 C C . TYR A 1 122 ? -1.262 1.990 -10.354 1.00 95.19 122 TYR A C 1
ATOM 1011 O O . TYR A 1 122 ? -1.737 1.478 -11.364 1.00 95.19 122 TYR A O 1
ATOM 1019 N N . ARG A 1 123 ? -1.232 3.319 -10.200 1.00 92.88 123 ARG A N 1
ATOM 1020 C CA . ARG A 1 123 ? -1.754 4.224 -11.227 1.00 92.88 123 ARG A CA 1
ATOM 1021 C C . ARG A 1 123 ? -1.034 4.076 -12.555 1.00 92.88 123 ARG A C 1
ATOM 1023 O O . ARG A 1 123 ? -1.695 4.112 -13.584 1.00 92.88 123 ARG A O 1
ATOM 1030 N N . LYS A 1 124 ? 0.290 3.928 -12.543 1.00 92.50 124 LYS A N 1
ATOM 1031 C CA . LYS A 1 124 ? 1.072 3.767 -13.767 1.00 92.50 124 LYS A CA 1
ATOM 1032 C C . LYS A 1 124 ? 0.688 2.486 -14.507 1.00 92.50 124 LYS A C 1
ATOM 1034 O O . LYS A 1 124 ? 0.420 2.552 -15.697 1.00 92.50 124 LYS A O 1
ATOM 1039 N N . ILE A 1 125 ? 0.596 1.354 -13.810 1.00 91.44 125 ILE A N 1
ATOM 1040 C CA . ILE A 1 125 ? 0.279 0.064 -14.446 1.00 91.44 125 ILE A CA 1
ATOM 1041 C C . ILE A 1 125 ? -1.192 -0.054 -14.869 1.00 91.44 125 ILE A C 1
ATOM 1043 O O . ILE A 1 125 ? -1.476 -0.668 -15.890 1.00 91.44 125 ILE A O 1
ATOM 1047 N N . VAL A 1 126 ? -2.128 0.545 -14.121 1.00 88.81 126 VAL A N 1
ATOM 1048 C CA . VAL A 1 126 ? -3.569 0.450 -14.420 1.00 88.81 126 VAL A CA 1
ATOM 1049 C C . VAL A 1 126 ? -4.023 1.492 -15.443 1.00 88.81 126 VAL A C 1
ATOM 1051 O O . VAL A 1 126 ? -4.889 1.202 -16.264 1.00 88.81 126 VAL A O 1
ATOM 1054 N N . LEU A 1 127 ? -3.481 2.714 -15.401 1.00 84.25 127 LEU A N 1
ATOM 1055 C CA . LEU A 1 127 ? -3.966 3.822 -16.233 1.00 84.25 127 LEU A CA 1
ATOM 1056 C C . LEU A 1 127 ? -3.195 4.000 -17.545 1.00 84.25 127 LEU A C 1
ATOM 1058 O O . LEU A 1 127 ? -3.661 4.761 -18.389 1.00 84.25 127 LEU A O 1
ATOM 1062 N N . GLU A 1 128 ? -2.040 3.354 -17.734 1.00 82.75 128 GLU A N 1
ATOM 1063 C CA . GLU A 1 128 ? -1.282 3.419 -18.990 1.00 82.75 128 GLU A CA 1
ATOM 1064 C C . GLU A 1 128 ? -1.557 2.159 -19.843 1.00 82.75 128 GLU A C 1
ATOM 1066 O O . GLU A 1 128 ? -0.977 1.104 -19.576 1.00 82.75 128 GLU A O 1
ATOM 1071 N N . PRO A 1 129 ? -2.393 2.241 -20.905 1.00 59.62 129 PRO A N 1
ATOM 1072 C CA . PRO A 1 129 ? -2.874 1.074 -21.663 1.00 59.62 129 PRO A CA 1
ATOM 1073 C C . PRO A 1 129 ? -1.784 0.276 -22.399 1.00 59.62 129 PRO A C 1
ATOM 1075 O O . PRO A 1 129 ? -2.055 -0.802 -22.917 1.00 59.62 129 PRO A O 1
ATOM 1078 N N . GLY A 1 130 ? -0.563 0.815 -22.490 1.00 63.38 130 GLY A N 1
ATOM 1079 C CA . GLY A 1 130 ? 0.562 0.188 -23.185 1.00 63.38 130 GLY A CA 1
ATOM 1080 C C . GLY A 1 130 ? 1.423 -0.728 -22.314 1.00 63.38 130 GLY A C 1
ATOM 1081 O O . GLY A 1 130 ? 2.154 -1.544 -22.861 1.00 63.38 130 GLY A O 1
ATOM 1082 N N . LEU A 1 131 ? 1.352 -0.630 -20.981 1.00 61.88 131 LEU A N 1
ATOM 1083 C CA . LEU A 1 131 ? 2.195 -1.446 -20.095 1.00 61.88 131 LEU A CA 1
ATOM 1084 C C . LEU A 1 131 ? 1.618 -2.846 -19.852 1.00 61.88 131 LEU A C 1
ATOM 1086 O O . LEU A 1 131 ? 2.372 -3.795 -19.685 1.00 61.88 131 LEU A O 1
ATOM 1090 N N . THR A 1 132 ? 0.297 -2.997 -19.915 1.00 53.25 132 THR A N 1
ATOM 1091 C CA . THR A 1 132 ? -0.398 -4.287 -19.784 1.00 53.25 132 THR A CA 1
ATOM 1092 C C . THR A 1 132 ? -0.375 -5.131 -21.066 1.00 53.25 132 THR A C 1
ATOM 1094 O O . THR A 1 132 ? -0.614 -6.331 -20.996 1.00 53.25 132 THR A O 1
ATOM 1097 N N . GLN A 1 133 ? -0.052 -4.550 -22.232 1.00 45.44 133 GLN A N 1
ATOM 1098 C CA . GLN A 1 133 ? 0.048 -5.273 -23.517 1.00 45.44 133 GLN A CA 1
ATOM 1099 C C . GLN A 1 133 ? 1.470 -5.735 -23.880 1.00 45.44 133 GLN A C 1
ATOM 1101 O O . GLN A 1 133 ? 1.631 -6.533 -24.801 1.00 45.44 133 GLN A O 1
ATOM 1106 N N . LEU A 1 134 ? 2.505 -5.274 -23.168 1.00 45.81 134 LEU A N 1
ATOM 1107 C CA . LEU A 1 134 ? 3.896 -5.684 -23.412 1.00 45.81 134 LEU A CA 1
ATOM 1108 C C . LEU A 1 134 ? 4.250 -7.049 -22.789 1.00 45.81 134 LEU A C 1
ATOM 1110 O O . LEU A 1 134 ? 5.324 -7.569 -23.064 1.00 45.81 134 LEU A O 1
ATOM 1114 N N . ALA A 1 135 ? 3.338 -7.668 -22.031 1.00 41.84 135 ALA A N 1
ATOM 1115 C CA . ALA A 1 135 ? 3.497 -9.005 -21.445 1.00 41.84 135 ALA A CA 1
ATOM 1116 C C . ALA A 1 135 ? 3.410 -10.171 -22.463 1.00 41.84 135 ALA A C 1
ATOM 1118 O O . ALA A 1 135 ? 3.429 -11.337 -22.069 1.00 41.84 135 ALA A O 1
ATOM 1119 N N . HIS A 1 136 ? 3.292 -9.877 -23.765 1.00 34.00 136 HIS A N 1
ATOM 1120 C CA . HIS A 1 136 ? 3.075 -10.865 -24.831 1.00 34.00 136 HIS A CA 1
ATOM 1121 C C . HIS A 1 136 ? 4.125 -10.859 -25.958 1.00 34.00 136 HIS A C 1
ATOM 1123 O O . HIS A 1 136 ? 3.855 -11.426 -27.018 1.00 34.00 136 HIS A O 1
ATOM 1129 N N . TRP A 1 137 ? 5.309 -10.274 -25.749 1.00 35.19 137 TRP A N 1
ATOM 1130 C CA . TRP A 1 137 ? 6.418 -10.346 -26.714 1.00 35.19 137 TRP A CA 1
ATOM 1131 C C . TRP A 1 137 ? 7.680 -10.933 -26.094 1.00 35.19 137 TRP A C 1
ATOM 1133 O O . TRP A 1 137 ? 8.112 -10.414 -25.042 1.00 35.19 137 TRP A O 1
#

pLDDT: mean 87.48, std 15.16, range [34.0, 97.94]

Foldseek 3Di:
DDDDDAAAPPPCPPDDDDPHHDHLVVVLVVVCVVQPVHEAEAAVVVVVVVVNVVSCVVVVHDDDDHHYDHVLVVCCQLPPPDPDSDLLVLQVVVVFDQPNDGDDPVCPPVPVSRSRSRVSSVCCSPVPPPSNVVSPD

Secondary structure (DSSP, 8-state):
-------BTT--TT-TT-TT-B-HHHHHHHHHHHHTT-EEEESSHHHHHHHHHHHHHHTT------EEEEHHHHHHHHSTT-S---HHHHHHHTT-EETTEE--GGGTT-HHHHHHHHHHHHHHHHH-TTTSSGGG-

InterPro domains:
  IPR012337 Ribonuclease H-like superfamily [SSF53098] (17-125)
  IPR013520 Ribonuclease H-like domain [PF00929] (18-119)
  IPR036397 Ribonuclease H superfamily [G3DSA:3.30.420.10] (13-128)

Sequence (137 aa):
MLIYEGFCDGNSHGFQNVLNLKSLKTLLTEFLTIVEEKKIICHYAEHDIDILKHSFRQVGLPLHNLEFDCTWILAKDCFPNLESYSLEYLSKYLNLRAYNQYFLPNMAHTASYDATFTYHFYRKIVLEPGLTQLAHW

Radius of gyration: 16.64 Å; chains: 1; bounding box: 34×27×50 Å